Protein AF-A0A7X7X929-F1 (afdb_monomer)

Secondary structure (DSSP, 8-state):
---HHHHHHHHHHHHHHHHHHHHHHHHHHHHHHHHHHHHHHHHHHHHH--HHHHHHHHHHHHHHHHHHHHHHHHHHHHHHHTT-

Sequence (84 aa):
YVVLPQAVRVILPPIGNEFVALIKDSSLVSVLAVSDLTRRGREYMARTFLSFDTWIMVALCYLVLTLVSSRIVEFVEAKTRFER

Mean predicted aligned error: 9.11 Å

Structure (mmCIF, N/CA/C/O backbone):
data_AF-A0A7X7X929-F1
#
_entry.id   AF-A0A7X7X929-F1
#
loop_
_atom_site.group_PDB
_atom_site.id
_atom_site.type_symbol
_atom_site.label_atom_id
_atom_site.label_alt_id
_atom_site.label_comp_id
_atom_site.label_asym_id
_atom_site.label_entity_id
_atom_site.label_seq_id
_atom_site.pdbx_PDB_ins_code
_atom_site.Cartn_x
_atom_site.Cartn_y
_atom_site.Cartn_z
_atom_site.occupancy
_atom_site.B_iso_or_equiv
_atom_site.auth_seq_id
_atom_site.auth_comp_id
_atom_site.auth_asym_id
_atom_site.auth_atom_id
_atom_site.pdbx_PDB_model_num
ATOM 1 N N . TYR A 1 1 ? -35.865 -2.004 32.138 1.00 57.06 1 TYR A N 1
ATOM 2 C CA . TYR A 1 1 ? -35.187 -1.368 30.991 1.00 57.06 1 TYR A CA 1
ATOM 3 C C . TYR A 1 1 ? -33.718 -1.138 31.327 1.00 57.06 1 TYR A C 1
ATOM 5 O O . TYR A 1 1 ? -33.381 -0.080 31.827 1.00 57.06 1 TYR A O 1
ATOM 13 N N . VAL A 1 2 ? -32.846 -2.131 31.107 1.00 59.78 2 VAL A N 1
ATOM 14 C CA . VAL A 1 2 ? -31.377 -1.948 31.139 1.00 59.78 2 VAL A CA 1
ATOM 15 C C . VAL A 1 2 ? -30.746 -2.928 30.133 1.00 59.78 2 VAL A C 1
ATOM 17 O O . VAL A 1 2 ? -30.004 -3.833 30.490 1.00 59.78 2 VAL A O 1
ATOM 20 N N . VAL A 1 3 ? -31.126 -2.812 28.857 1.00 68.12 3 VAL A N 1
ATOM 21 C CA . VAL A 1 3 ? -30.647 -3.705 27.776 1.00 68.12 3 VAL A CA 1
ATOM 22 C C . VAL A 1 3 ? -29.325 -3.198 27.177 1.00 68.12 3 VAL A C 1
ATOM 24 O O . VAL A 1 3 ? -28.501 -3.981 26.719 1.00 68.12 3 VAL A O 1
ATOM 27 N N . LEU A 1 4 ? -29.074 -1.886 27.255 1.00 74.44 4 LEU A N 1
ATOM 28 C CA . LEU A 1 4 ? -27.894 -1.222 26.688 1.00 74.44 4 LEU A CA 1
ATOM 29 C C . LEU A 1 4 ? -26.537 -1.777 27.173 1.00 74.44 4 LEU A C 1
ATOM 31 O O . LEU A 1 4 ? -25.730 -2.156 26.326 1.00 74.44 4 LEU A O 1
ATOM 35 N N . PRO A 1 5 ? -26.250 -1.881 28.487 1.00 73.62 5 PRO A N 1
ATOM 36 C CA . PRO A 1 5 ? -24.934 -2.343 28.938 1.00 73.62 5 PRO A CA 1
ATOM 37 C C . PRO A 1 5 ? -24.711 -3.841 28.682 1.00 73.62 5 PRO A C 1
ATOM 39 O O . PRO A 1 5 ? -23.571 -4.288 28.585 1.00 73.62 5 PRO A O 1
ATOM 42 N N . GLN A 1 6 ? -25.790 -4.617 28.542 1.00 73.56 6 GLN A N 1
ATOM 43 C CA . GLN A 1 6 ? -25.724 -6.039 28.205 1.00 73.56 6 GLN A CA 1
ATOM 44 C C . GLN A 1 6 ? -25.434 -6.230 26.716 1.00 73.56 6 GLN A C 1
ATOM 46 O O . GLN A 1 6 ? -24.563 -7.020 26.364 1.00 73.56 6 GLN A O 1
ATOM 51 N N . ALA A 1 7 ? -26.101 -5.453 25.859 1.00 77.50 7 ALA A N 1
ATOM 52 C CA . ALA A 1 7 ? -25.878 -5.468 24.422 1.00 77.50 7 ALA A CA 1
ATOM 53 C C . ALA A 1 7 ? -24.413 -5.151 24.096 1.00 77.50 7 ALA A C 1
ATOM 55 O O . ALA A 1 7 ? -23.748 -5.981 23.490 1.00 77.50 7 ALA A O 1
ATOM 56 N N . VAL A 1 8 ? -23.868 -4.033 24.592 1.00 76.19 8 VAL A N 1
ATOM 57 C CA . VAL A 1 8 ? -22.481 -3.593 24.322 1.00 76.19 8 VAL A CA 1
ATOM 58 C C . VAL A 1 8 ? -21.443 -4.681 24.636 1.00 76.19 8 VAL A C 1
ATOM 60 O O . VAL A 1 8 ? -20.531 -4.909 23.844 1.00 76.19 8 VAL A O 1
ATOM 63 N N . ARG A 1 9 ? -21.606 -5.418 25.742 1.00 75.69 9 ARG A N 1
ATOM 64 C CA . ARG A 1 9 ? -20.688 -6.500 26.142 1.00 75.69 9 ARG A CA 1
ATOM 65 C C . ARG A 1 9 ? -20.708 -7.704 25.190 1.00 75.69 9 ARG A C 1
ATOM 67 O O . ARG A 1 9 ? -19.719 -8.426 25.122 1.00 75.69 9 ARG A O 1
ATOM 74 N N . VAL A 1 10 ? -21.811 -7.906 24.469 1.00 80.31 10 VAL A N 1
ATOM 75 C CA . VAL A 1 10 ? -21.993 -8.986 23.487 1.00 80.31 10 VAL A CA 1
ATOM 76 C C . VAL A 1 10 ? -21.495 -8.577 22.097 1.00 80.31 10 VAL A C 1
ATOM 78 O O . VAL A 1 10 ? -20.922 -9.412 21.404 1.00 80.31 10 VAL A O 1
ATOM 81 N N . ILE A 1 11 ? -21.663 -7.310 21.692 1.00 79.81 11 ILE A N 1
ATOM 82 C CA . ILE A 1 11 ? -21.290 -6.840 20.337 1.00 79.81 11 ILE A CA 1
ATOM 83 C C . ILE A 1 11 ? -19.817 -6.420 20.223 1.00 79.81 11 ILE A C 1
ATOM 85 O O . ILE A 1 11 ? -19.235 -6.543 19.148 1.00 79.81 11 ILE A O 1
ATOM 89 N N . LEU A 1 12 ? -19.191 -5.959 21.314 1.00 76.06 12 LEU A N 1
ATOM 90 C CA . LEU A 1 12 ? -17.777 -5.554 21.328 1.00 76.06 12 LEU A CA 1
ATOM 91 C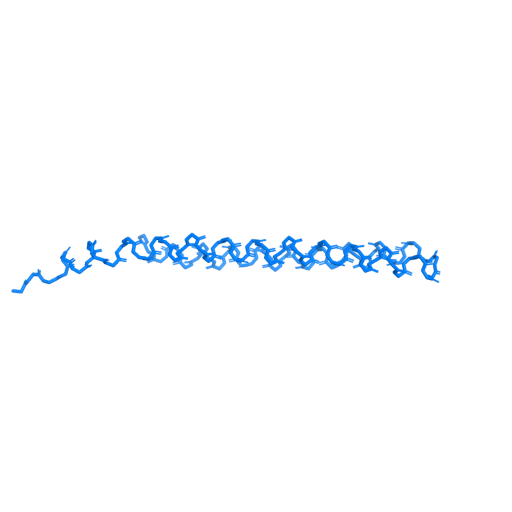 C . LEU A 1 12 ? -16.794 -6.655 20.869 1.00 76.06 12 LEU A C 1
ATOM 93 O O . LEU A 1 12 ? -15.946 -6.356 20.026 1.00 76.06 12 LEU A O 1
ATOM 97 N N . PRO A 1 13 ? -16.868 -7.908 21.366 1.00 76.62 13 PRO A N 1
ATOM 98 C CA . PRO A 1 13 ? -15.933 -8.950 20.938 1.00 76.62 13 PRO A CA 1
ATOM 99 C C . PRO A 1 13 ? -16.001 -9.280 19.427 1.00 76.62 13 PRO A C 1
ATOM 101 O O . PRO A 1 13 ? -14.944 -9.312 18.794 1.00 76.62 13 PRO A O 1
ATOM 104 N N . PRO A 1 14 ? -17.187 -9.470 18.808 1.00 82.12 14 PRO A N 1
ATOM 105 C CA . PRO A 1 14 ? -17.314 -9.671 17.360 1.00 82.12 14 PRO A CA 1
ATOM 106 C C . PRO A 1 14 ? -16.795 -8.502 16.518 1.00 82.12 14 PRO A C 1
ATOM 108 O O . PRO A 1 14 ? -16.106 -8.727 15.526 1.00 82.12 14 PRO A O 1
ATOM 111 N N . ILE A 1 15 ? -17.088 -7.260 16.922 1.00 80.75 15 ILE A N 1
ATOM 112 C CA . ILE A 1 15 ? -16.657 -6.057 16.193 1.00 80.75 15 ILE A CA 1
ATOM 113 C C . ILE A 1 15 ? -15.133 -5.929 16.203 1.00 80.75 15 ILE A C 1
ATOM 115 O O . ILE A 1 15 ? -14.539 -5.624 15.172 1.00 80.75 15 ILE A O 1
ATOM 119 N N . GLY A 1 16 ? -14.485 -6.208 17.338 1.00 77.00 16 GLY A N 1
ATOM 120 C CA . GLY A 1 16 ? -13.024 -6.198 17.421 1.00 77.00 16 GLY A CA 1
ATOM 121 C C . GLY A 1 16 ? -12.375 -7.231 16.496 1.00 77.00 16 GLY A C 1
ATOM 122 O O . GLY A 1 16 ? -11.367 -6.937 15.855 1.00 77.00 16 GLY A O 1
ATOM 123 N N . ASN A 1 17 ? -12.970 -8.420 16.377 1.00 82.38 17 ASN A N 1
ATOM 124 C CA . ASN A 1 17 ? -12.475 -9.455 15.471 1.00 82.38 17 ASN A CA 1
ATOM 125 C C . ASN A 1 17 ? -12.624 -9.055 13.991 1.00 82.38 17 ASN A C 1
ATOM 127 O O . ASN A 1 17 ? -11.681 -9.211 13.218 1.00 82.38 17 ASN A O 1
ATOM 131 N N . GLU A 1 18 ? -13.771 -8.486 13.614 1.00 82.31 18 GLU A N 1
ATOM 132 C CA . GLU A 1 18 ? -13.997 -7.949 12.264 1.00 82.31 18 GLU A CA 1
ATOM 133 C C . GLU A 1 18 ? -13.053 -6.788 11.930 1.00 82.31 18 GLU A C 1
ATOM 135 O O . GLU A 1 18 ? -12.457 -6.740 10.858 1.00 82.31 18 GLU A O 1
ATOM 140 N N . PHE A 1 19 ? -12.811 -5.883 12.878 1.00 78.19 19 PHE A N 1
ATOM 141 C CA . PHE A 1 19 ? -11.882 -4.773 12.679 1.00 78.19 19 PHE A CA 1
ATOM 142 C C . PHE A 1 19 ? -10.457 -5.251 12.348 1.00 78.19 19 PHE A C 1
ATOM 144 O O . PH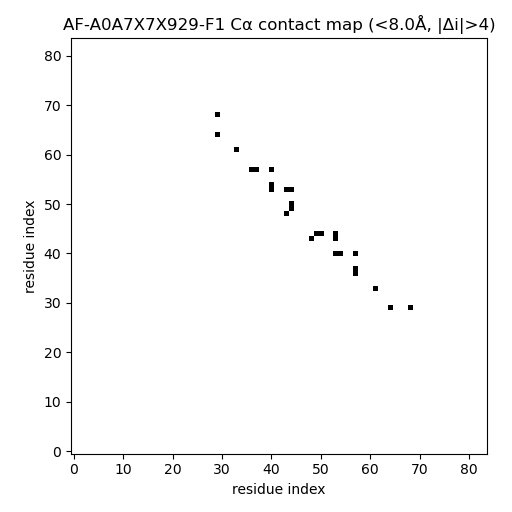E A 1 19 ? -9.802 -4.719 11.449 1.00 78.19 19 PHE A O 1
ATOM 151 N N . VAL A 1 20 ? -9.981 -6.297 13.030 1.00 78.06 20 VAL A N 1
ATOM 152 C CA . VAL A 1 20 ? -8.670 -6.905 12.753 1.00 78.06 20 VAL A CA 1
ATOM 153 C C . VAL A 1 20 ? -8.644 -7.603 11.388 1.00 78.06 20 VAL A C 1
ATOM 155 O O . VAL A 1 20 ? -7.622 -7.542 10.698 1.00 78.06 20 VAL A O 1
ATOM 158 N N . ALA A 1 21 ? -9.742 -8.244 10.979 1.00 82.75 21 ALA A N 1
ATOM 159 C CA . ALA A 1 21 ? -9.862 -8.874 9.665 1.00 82.75 21 ALA A CA 1
ATOM 160 C C . ALA A 1 21 ? -9.807 -7.833 8.536 1.00 82.75 21 ALA A C 1
ATOM 162 O O . ALA A 1 21 ? -8.988 -7.958 7.627 1.00 82.75 21 ALA A O 1
ATOM 163 N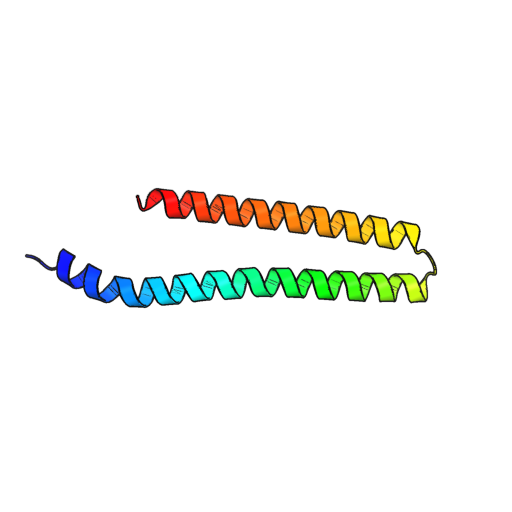 N . LEU A 1 22 ? -10.562 -6.739 8.662 1.00 80.12 22 LEU A N 1
ATOM 164 C CA . LEU A 1 22 ? -10.577 -5.645 7.687 1.00 80.12 22 LEU A CA 1
ATOM 165 C C . LEU A 1 22 ? -9.193 -5.008 7.486 1.00 80.12 22 LEU A C 1
ATOM 167 O O . LEU A 1 22 ? -8.803 -4.714 6.354 1.00 80.12 22 LEU A O 1
ATOM 171 N N . ILE A 1 23 ? -8.414 -4.832 8.559 1.00 77.88 23 ILE A N 1
ATOM 172 C CA . ILE A 1 23 ? -7.034 -4.326 8.459 1.00 77.88 23 ILE A CA 1
ATOM 173 C C . ILE A 1 23 ? -6.133 -5.315 7.707 1.00 77.88 23 ILE A C 1
ATOM 175 O O . ILE A 1 23 ? -5.319 -4.906 6.870 1.00 77.88 23 ILE A O 1
ATOM 179 N N . LYS A 1 24 ? -6.259 -6.617 7.985 1.00 76.38 24 LYS A N 1
ATOM 180 C CA . LYS A 1 24 ? -5.477 -7.651 7.292 1.00 76.38 24 LYS A CA 1
ATOM 181 C C . LYS A 1 24 ? -5.814 -7.717 5.810 1.00 76.38 24 LYS A C 1
ATOM 183 O O . LYS A 1 24 ? -4.899 -7.689 4.994 1.00 76.38 24 LYS A O 1
ATOM 188 N N . ASP A 1 25 ? -7.093 -7.734 5.462 1.00 80.75 25 ASP A N 1
ATOM 189 C CA . ASP A 1 25 ? -7.523 -7.848 4.069 1.00 80.75 25 ASP A CA 1
ATOM 190 C C . ASP A 1 25 ? -7.130 -6.601 3.265 1.00 80.75 25 ASP A C 1
ATOM 192 O O . ASP A 1 25 ? -6.599 -6.708 2.157 1.00 80.75 25 ASP A O 1
ATOM 196 N N . SER A 1 26 ? -7.277 -5.409 3.856 1.00 81.12 26 SER A N 1
ATOM 197 C CA . SER A 1 26 ? -6.871 -4.156 3.212 1.00 81.12 26 SER A CA 1
ATOM 198 C C . SER A 1 26 ? -5.357 -4.056 2.996 1.00 81.12 26 SER A C 1
ATOM 200 O O . SER A 1 26 ? -4.919 -3.559 1.955 1.00 81.12 26 SER A O 1
ATOM 202 N N . SER A 1 27 ? -4.542 -4.490 3.962 1.00 81.62 27 SER A N 1
ATOM 203 C CA . SER A 1 27 ? -3.077 -4.430 3.841 1.00 81.62 27 SER A CA 1
ATOM 204 C C . SER A 1 27 ? -2.523 -5.508 2.903 1.00 81.62 27 SER A C 1
ATOM 206 O O . SER A 1 27 ? -1.606 -5.229 2.127 1.00 81.62 27 SER A O 1
ATOM 208 N N . LEU A 1 28 ? -3.115 -6.707 2.898 1.00 80.56 28 LEU A N 1
ATOM 209 C CA . LEU A 1 28 ? -2.721 -7.813 2.023 1.00 80.56 28 LEU A CA 1
ATOM 210 C C . LEU A 1 28 ? -2.899 -7.466 0.537 1.00 80.56 28 LEU A C 1
ATOM 212 O O . LEU A 1 28 ? -1.989 -7.698 -0.261 1.00 80.56 28 LEU A O 1
ATOM 216 N N . VAL A 1 29 ? -4.038 -6.870 0.166 1.00 82.62 29 VAL A N 1
ATOM 217 C CA . VAL A 1 29 ? -4.316 -6.477 -1.227 1.00 82.62 29 VAL A CA 1
ATOM 218 C C . VAL A 1 29 ? -3.307 -5.442 -1.736 1.00 82.62 29 VAL A C 1
ATOM 220 O O . VAL A 1 29 ? -2.838 -5.557 -2.868 1.00 82.62 29 VAL A O 1
ATOM 223 N N . SER A 1 30 ? -2.916 -4.471 -0.903 1.00 81.62 30 SER A N 1
ATOM 224 C CA . SER A 1 30 ? -1.921 -3.451 -1.272 1.00 81.62 30 SER A CA 1
ATOM 225 C C . SER A 1 30 ? -0.544 -4.067 -1.567 1.00 81.62 30 SER A C 1
ATOM 227 O O . SER A 1 30 ? 0.056 -3.799 -2.611 1.00 81.62 30 SER A O 1
ATOM 229 N N . VAL A 1 31 ? -0.071 -4.976 -0.708 1.00 81.44 31 VAL A N 1
ATOM 230 C CA . VAL A 1 31 ? 1.222 -5.662 -0.891 1.00 81.44 31 VAL A CA 1
ATOM 231 C C . VAL A 1 31 ? 1.218 -6.567 -2.129 1.00 81.44 31 VAL A C 1
ATOM 233 O O . VAL A 1 31 ? 2.193 -6.587 -2.890 1.00 81.44 31 VAL A O 1
ATOM 236 N N . LEU A 1 32 ? 0.127 -7.296 -2.378 1.00 85.50 32 LEU A N 1
ATOM 237 C CA . LEU A 1 32 ? -0.007 -8.134 -3.574 1.00 85.50 32 LEU A CA 1
ATOM 238 C C . LEU A 1 32 ? 0.006 -7.296 -4.859 1.00 85.50 32 LEU A C 1
ATOM 240 O O . LEU A 1 32 ? 0.745 -7.621 -5.789 1.00 85.50 32 LEU A O 1
ATOM 244 N N . ALA A 1 33 ? -0.728 -6.180 -4.889 1.00 82.19 33 ALA A N 1
ATOM 245 C CA . ALA A 1 33 ? -0.783 -5.287 -6.046 1.00 82.19 33 ALA A CA 1
ATOM 246 C C . ALA A 1 33 ? 0.598 -4.719 -6.420 1.00 82.19 33 ALA A C 1
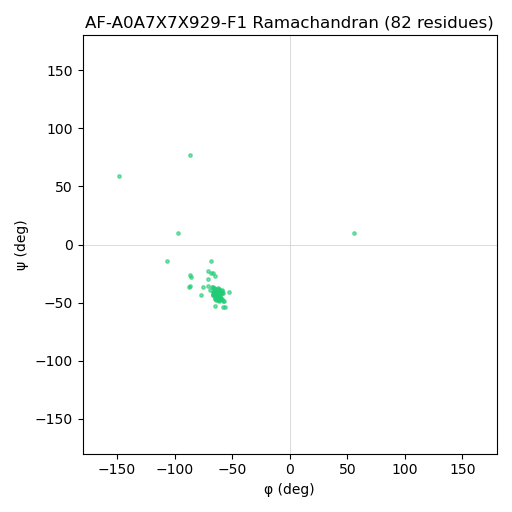ATOM 248 O O . ALA A 1 33 ? 0.969 -4.687 -7.594 1.00 82.19 33 ALA A O 1
ATOM 249 N N . VAL A 1 34 ? 1.391 -4.328 -5.419 1.00 83.38 34 VAL A N 1
ATOM 250 C CA . VAL A 1 34 ? 2.772 -3.850 -5.591 1.00 83.38 34 VAL A CA 1
ATOM 251 C C . VAL A 1 34 ? 3.677 -4.918 -6.217 1.00 83.38 34 VAL A C 1
ATOM 253 O O . VAL A 1 34 ? 4.459 -4.650 -7.140 1.00 83.38 34 VAL A O 1
ATOM 256 N N . SER A 1 35 ? 3.555 -6.144 -5.713 1.00 84.00 35 SER A N 1
ATOM 257 C CA . SER A 1 35 ? 4.332 -7.302 -6.158 1.00 84.00 35 SER A CA 1
ATOM 258 C C . SER A 1 35 ? 4.039 -7.634 -7.623 1.00 84.00 35 SER A C 1
ATOM 260 O O . SER A 1 35 ? 4.960 -7.811 -8.428 1.00 84.00 35 SER A O 1
ATOM 262 N N . ASP A 1 36 ? 2.754 -7.657 -7.981 1.00 86.50 36 ASP A N 1
ATOM 263 C CA . ASP A 1 36 ? 2.287 -7.937 -9.337 1.00 86.50 36 ASP A CA 1
ATOM 264 C C . ASP A 1 36 ? 2.682 -6.841 -10.326 1.00 86.50 36 ASP A C 1
ATOM 266 O O . ASP A 1 36 ? 3.151 -7.143 -11.427 1.00 86.50 36 ASP A O 1
ATOM 270 N N . LEU A 1 37 ? 2.562 -5.572 -9.933 1.00 86.69 37 LEU A N 1
ATOM 271 C CA . LEU A 1 37 ? 2.953 -4.438 -10.766 1.00 86.69 37 LEU A CA 1
ATOM 272 C C . LEU A 1 37 ? 4.441 -4.497 -11.123 1.00 86.69 37 LEU A C 1
ATOM 274 O O . LEU A 1 37 ? 4.811 -4.376 -12.291 1.00 86.69 37 LEU A O 1
ATOM 278 N N . THR A 1 38 ? 5.298 -4.744 -10.133 1.00 86.31 38 THR A N 1
ATOM 279 C CA . THR A 1 38 ? 6.746 -4.842 -10.356 1.00 86.31 38 THR A CA 1
ATOM 280 C C . THR A 1 38 ? 7.089 -6.045 -11.231 1.00 86.31 38 THR A C 1
ATOM 282 O O . THR A 1 38 ? 7.965 -5.963 -12.095 1.00 86.31 38 THR A O 1
ATOM 285 N N . ARG A 1 39 ? 6.384 -7.169 -11.053 1.00 87.75 39 ARG A N 1
ATOM 286 C CA . ARG A 1 39 ? 6.561 -8.359 -11.892 1.00 87.75 39 ARG A CA 1
ATOM 287 C C . ARG A 1 39 ? 6.208 -8.068 -13.350 1.00 87.75 39 ARG A C 1
ATOM 289 O O . ARG A 1 39 ? 7.014 -8.370 -14.228 1.00 87.75 39 ARG A O 1
ATOM 296 N N . ARG A 1 40 ? 5.060 -7.428 -13.598 1.00 86.75 40 ARG A N 1
ATOM 297 C CA . ARG A 1 40 ? 4.633 -7.020 -14.945 1.00 86.75 40 ARG A CA 1
ATOM 298 C C . ARG A 1 40 ? 5.565 -5.981 -15.562 1.00 86.75 40 ARG A C 1
ATOM 300 O O . ARG A 1 40 ? 5.874 -6.087 -16.742 1.00 86.75 40 ARG A O 1
ATOM 307 N N . GLY A 1 41 ? 6.067 -5.034 -14.769 1.00 85.25 41 GLY A N 1
ATOM 308 C CA . GLY A 1 41 ? 7.078 -4.073 -15.210 1.00 85.25 41 GLY A CA 1
ATOM 309 C C . GLY A 1 41 ? 8.344 -4.773 -15.707 1.00 85.25 41 GLY A C 1
ATOM 310 O O . GLY A 1 41 ? 8.788 -4.534 -16.826 1.00 85.25 41 GLY A O 1
ATOM 311 N N . ARG A 1 42 ? 8.885 -5.728 -14.939 1.00 85.00 42 ARG A N 1
ATOM 312 C CA . ARG A 1 42 ? 10.053 -6.511 -15.381 1.00 85.00 42 ARG A CA 1
ATOM 313 C C . ARG A 1 42 ? 9.783 -7.316 -16.652 1.00 85.00 42 ARG A C 1
ATOM 315 O O . ARG A 1 42 ? 10.658 -7.397 -17.507 1.00 85.00 42 ARG A O 1
ATOM 322 N N . GLU A 1 43 ? 8.592 -7.892 -16.790 1.00 87.88 43 GLU A N 1
ATOM 323 C CA . GLU A 1 43 ? 8.210 -8.639 -17.992 1.00 87.88 43 GLU A CA 1
ATOM 324 C C . GLU A 1 43 ? 8.110 -7.732 -19.228 1.00 87.88 43 GLU A C 1
ATOM 326 O O . GLU A 1 43 ? 8.594 -8.088 -20.301 1.00 87.88 43 GLU A O 1
ATOM 331 N N . TYR A 1 44 ? 7.553 -6.530 -19.071 1.00 86.00 44 TYR A N 1
ATOM 332 C CA . TYR A 1 44 ? 7.497 -5.526 -20.132 1.00 86.00 44 TYR A CA 1
ATOM 333 C C . TYR A 1 44 ? 8.898 -5.042 -20.537 1.00 86.00 44 TYR A C 1
ATOM 335 O O . TYR A 1 44 ? 9.214 -4.966 -21.727 1.00 86.00 44 TYR A O 1
ATOM 343 N N . MET A 1 45 ? 9.777 -4.806 -19.560 1.00 85.75 45 MET A N 1
ATOM 344 C CA . MET A 1 45 ? 11.179 -4.459 -19.805 1.00 85.75 45 MET A CA 1
ATOM 345 C C . MET A 1 45 ? 11.917 -5.573 -20.560 1.00 85.75 45 MET A C 1
ATOM 347 O O . MET A 1 45 ? 12.653 -5.281 -21.497 1.00 85.75 45 MET A O 1
ATOM 351 N N . ALA A 1 46 ? 11.686 -6.843 -20.210 1.00 83.19 46 ALA A N 1
ATOM 352 C CA . ALA A 1 46 ? 12.315 -7.986 -20.875 1.00 83.19 46 ALA A CA 1
ATOM 353 C C . ALA A 1 46 ? 11.893 -8.144 -22.348 1.00 83.19 46 ALA A C 1
ATOM 355 O O . ALA A 1 46 ? 12.654 -8.683 -23.145 1.00 83.19 46 ALA A O 1
ATOM 356 N N . ARG A 1 47 ? 10.693 -7.678 -22.715 1.00 84.06 47 ARG A N 1
ATOM 357 C CA . ARG A 1 47 ? 10.182 -7.738 -24.096 1.00 84.06 47 ARG A CA 1
ATOM 358 C C . ARG A 1 47 ? 10.607 -6.542 -24.942 1.00 84.06 47 ARG A C 1
ATOM 360 O O . ARG A 1 47 ? 10.837 -6.694 -26.136 1.00 84.06 47 ARG A O 1
ATOM 367 N N . THR A 1 48 ? 10.677 -5.362 -24.332 1.00 80.88 48 THR A N 1
ATOM 368 C CA . THR A 1 48 ? 10.815 -4.092 -25.063 1.00 80.88 48 THR A CA 1
ATOM 369 C C . THR A 1 48 ? 12.220 -3.496 -24.950 1.00 80.88 48 THR A C 1
ATOM 371 O O . THR A 1 48 ? 12.547 -2.577 -25.688 1.00 80.88 48 THR A O 1
ATOM 374 N N . PHE A 1 49 ? 13.046 -3.982 -24.013 1.00 78.56 49 PHE A N 1
ATOM 375 C CA . PHE A 1 49 ? 14.362 -3.432 -23.642 1.00 78.56 49 PHE A CA 1
ATOM 376 C C . PHE A 1 49 ? 14.349 -1.942 -23.228 1.00 78.56 49 PHE A C 1
ATOM 378 O O . PHE A 1 49 ? 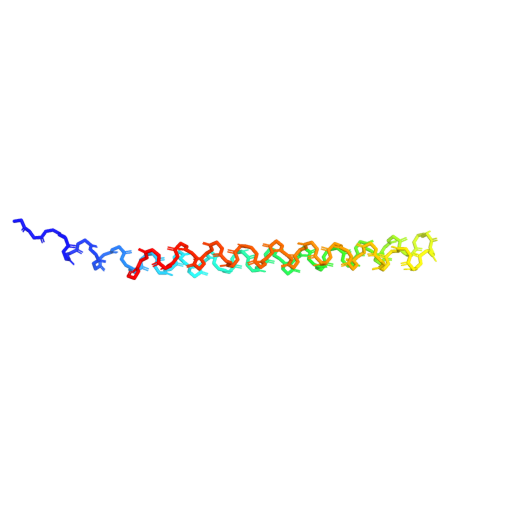15.397 -1.338 -23.008 1.00 78.56 49 PHE A O 1
ATOM 385 N N . LEU A 1 50 ? 13.161 -1.353 -23.051 1.00 81.00 50 LEU A N 1
ATOM 386 C CA . LEU A 1 50 ? 12.946 0.024 -22.605 1.00 81.00 50 LEU A CA 1
ATOM 387 C C . LEU A 1 50 ? 12.925 0.095 -21.075 1.00 81.00 50 LEU A C 1
ATOM 389 O O . LEU A 1 50 ? 11.870 0.189 -20.446 1.00 81.00 50 LEU A O 1
ATOM 393 N N . SER A 1 51 ? 14.101 0.029 -20.454 1.00 79.88 51 SER A N 1
ATOM 394 C CA . SER A 1 51 ? 14.223 0.042 -18.991 1.00 79.88 51 SER A CA 1
ATOM 395 C C . SER A 1 51 ? 13.764 1.367 -18.376 1.00 79.88 51 SER A C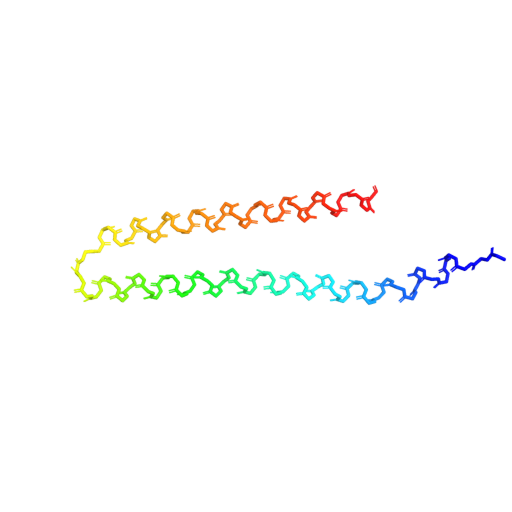 1
ATOM 397 O O . SER A 1 51 ? 13.042 1.362 -17.383 1.00 79.88 51 SER A O 1
ATOM 399 N N . PHE A 1 52 ? 14.146 2.500 -18.969 1.00 82.94 52 PHE A N 1
ATOM 400 C CA . PHE A 1 52 ? 13.899 3.825 -18.392 1.00 82.94 52 PHE A CA 1
ATOM 401 C C . PHE A 1 52 ? 12.401 4.160 -18.292 1.00 82.94 52 PHE A C 1
ATOM 403 O O . PHE A 1 52 ? 11.904 4.425 -17.197 1.00 82.94 52 PHE A O 1
ATOM 410 N N . ASP A 1 53 ? 11.665 4.041 -19.400 1.00 82.44 53 ASP A N 1
ATOM 411 C CA . ASP A 1 53 ? 10.223 4.327 -19.450 1.00 82.44 53 ASP A CA 1
ATOM 412 C C . ASP A 1 53 ? 9.423 3.397 -18.531 1.00 82.44 53 ASP A C 1
ATOM 414 O O . ASP A 1 53 ? 8.484 3.818 -17.851 1.00 82.44 53 ASP A O 1
ATOM 418 N N . THR A 1 54 ? 9.837 2.129 -18.448 1.00 86.25 54 THR A N 1
ATOM 419 C CA . THR A 1 54 ? 9.198 1.139 -17.575 1.00 86.25 54 THR A CA 1
ATOM 420 C C . THR A 1 54 ? 9.355 1.505 -16.103 1.00 86.25 54 THR A C 1
ATOM 422 O O . THR A 1 54 ? 8.380 1.460 -15.354 1.00 86.25 54 THR A O 1
ATOM 425 N N . TRP A 1 55 ? 10.558 1.893 -15.669 1.00 85.44 55 TRP A N 1
ATOM 426 C CA . TRP A 1 55 ? 10.798 2.281 -14.279 1.00 85.44 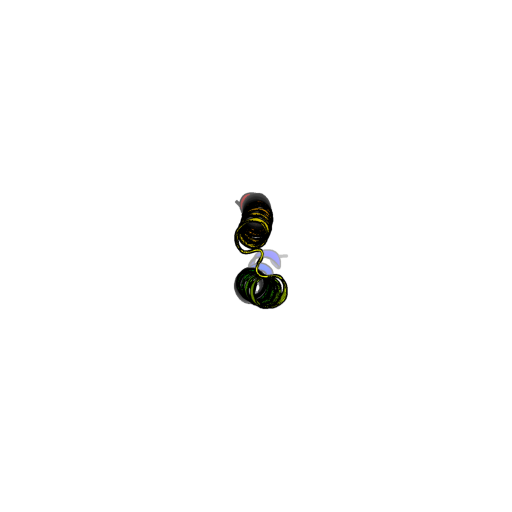55 TRP A CA 1
ATOM 427 C C . TRP A 1 55 ? 10.073 3.572 -13.900 1.00 85.44 55 TRP A C 1
ATOM 429 O O . TRP A 1 55 ? 9.541 3.646 -12.794 1.00 85.44 55 TRP A O 1
ATOM 439 N N . ILE A 1 56 ? 9.971 4.545 -14.814 1.00 89.81 56 ILE A N 1
ATOM 440 C CA . ILE A 1 56 ? 9.153 5.749 -14.601 1.00 89.81 56 ILE A CA 1
ATOM 441 C C . ILE A 1 56 ? 7.677 5.380 -14.428 1.00 89.81 56 ILE A C 1
ATOM 443 O O . ILE A 1 56 ? 7.036 5.841 -13.483 1.00 89.81 56 ILE A O 1
ATOM 447 N N . MET A 1 57 ? 7.134 4.520 -15.294 1.00 88.19 57 MET A N 1
ATOM 448 C CA . MET A 1 57 ? 5.735 4.095 -15.210 1.00 88.19 57 MET A CA 1
ATOM 449 C C . MET A 1 57 ? 5.445 3.329 -13.913 1.00 88.19 57 MET A C 1
ATOM 451 O O . MET A 1 57 ? 4.433 3.580 -13.253 1.00 88.19 57 MET A O 1
ATOM 455 N N . VAL A 1 58 ? 6.352 2.432 -13.514 1.00 88.56 58 VAL A N 1
ATOM 456 C CA . VAL A 1 58 ? 6.268 1.711 -12.239 1.00 88.56 58 VAL A CA 1
ATOM 457 C C . VAL A 1 58 ? 6.319 2.700 -11.072 1.00 88.56 58 VAL A C 1
ATOM 459 O O . VAL A 1 58 ? 5.431 2.658 -10.225 1.00 88.56 58 VAL A O 1
ATOM 462 N N . ALA A 1 59 ? 7.272 3.636 -11.050 1.00 88.31 59 ALA A N 1
ATOM 463 C CA . ALA A 1 59 ? 7.386 4.648 -9.997 1.00 88.31 59 ALA A CA 1
ATOM 464 C C . ALA A 1 59 ? 6.118 5.51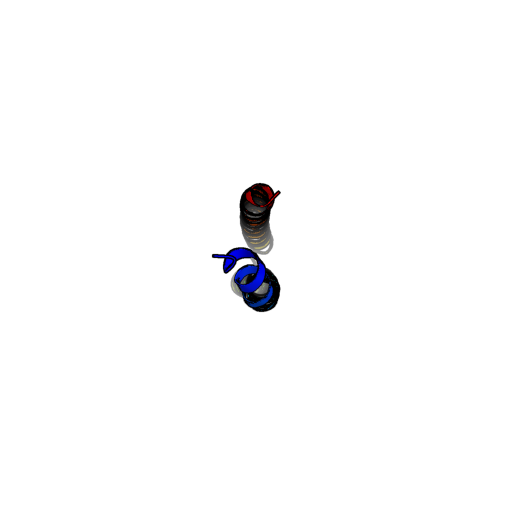2 -9.867 1.00 88.31 59 ALA A C 1
ATOM 466 O O . ALA A 1 59 ? 5.649 5.758 -8.756 1.00 88.31 59 ALA A O 1
ATOM 467 N N . LEU A 1 60 ? 5.516 5.917 -10.989 1.00 90.75 60 LEU A N 1
ATOM 468 C CA . LEU A 1 60 ? 4.275 6.694 -10.995 1.00 90.75 60 LEU A CA 1
ATOM 469 C C . LEU A 1 60 ? 3.095 5.879 -10.447 1.00 90.75 60 LEU A C 1
ATOM 471 O O . LEU A 1 60 ? 2.313 6.381 -9.642 1.00 90.75 60 LEU A O 1
ATOM 475 N N . CYS A 1 61 ? 2.998 4.598 -10.802 1.00 88.50 61 CYS A N 1
ATOM 476 C CA . CYS A 1 61 ? 1.986 3.703 -10.239 1.00 88.50 61 CYS A CA 1
ATOM 477 C C . CYS A 1 61 ? 2.181 3.481 -8.729 1.00 88.50 61 CYS A C 1
ATOM 479 O O . CYS A 1 61 ? 1.206 3.508 -7.978 1.00 88.50 61 CYS A O 1
ATOM 481 N N . TYR A 1 62 ? 3.425 3.323 -8.265 1.00 88.50 62 TYR A N 1
ATOM 482 C CA . TYR A 1 62 ? 3.749 3.266 -6.836 1.00 88.50 62 TYR A CA 1
ATOM 483 C C . TYR A 1 62 ? 3.328 4.543 -6.103 1.00 88.50 62 TYR A C 1
ATOM 485 O O . TYR A 1 62 ? 2.778 4.462 -5.003 1.00 88.50 62 TYR A O 1
ATOM 493 N N . LEU A 1 63 ? 3.541 5.714 -6.709 1.00 89.12 63 LEU A N 1
ATOM 494 C CA . LEU A 1 63 ? 3.108 6.992 -6.148 1.00 89.12 63 LEU A CA 1
ATOM 495 C C . LEU A 1 63 ? 1.583 7.042 -6.003 1.00 89.12 63 LEU A C 1
ATOM 497 O O . LEU A 1 63 ? 1.085 7.375 -4.931 1.00 89.12 63 LEU A O 1
ATOM 501 N N . VAL A 1 64 ? 0.839 6.653 -7.043 1.00 89.06 64 VAL A N 1
ATOM 502 C CA . VAL A 1 64 ? -0.631 6.583 -6.995 1.00 89.06 64 VAL A CA 1
ATOM 503 C C . VAL A 1 64 ? -1.091 5.636 -5.889 1.00 89.06 64 VAL A C 1
ATOM 505 O O . VAL A 1 64 ? -1.943 6.001 -5.083 1.00 89.06 64 VAL A O 1
ATOM 508 N N . LEU A 1 65 ? -0.499 4.446 -5.799 1.00 85.25 65 LEU A N 1
ATOM 509 C CA . LEU A 1 65 ? -0.864 3.452 -4.793 1.00 85.25 65 LEU A CA 1
ATOM 510 C C . LEU A 1 65 ? -0.557 3.929 -3.366 1.00 85.25 65 LEU A C 1
ATOM 512 O O . LEU A 1 65 ? -1.359 3.719 -2.454 1.00 85.25 65 LEU A O 1
ATOM 516 N N . THR A 1 66 ? 0.564 4.629 -3.183 1.00 86.88 66 THR A N 1
ATOM 517 C CA . THR A 1 66 ? 0.941 5.256 -1.909 1.00 86.88 66 THR A CA 1
ATOM 518 C C . THR A 1 66 ? -0.051 6.354 -1.525 1.00 86.88 66 THR A C 1
ATOM 520 O O . THR A 1 66 ? -0.524 6.381 -0.391 1.00 86.88 66 THR A O 1
ATOM 523 N N . LEU A 1 67 ? -0.435 7.220 -2.469 1.00 88.56 67 LEU A N 1
ATOM 524 C CA . LEU A 1 67 ? -1.424 8.275 -2.234 1.00 88.56 67 LEU A CA 1
ATOM 525 C C . LEU A 1 67 ? -2.801 7.700 -1.886 1.00 88.56 67 LEU A C 1
ATOM 527 O O . LEU A 1 67 ? -3.429 8.157 -0.934 1.00 88.56 67 LEU A O 1
ATOM 531 N N . VAL A 1 68 ? -3.262 6.679 -2.614 1.00 85.38 68 VAL A N 1
ATOM 532 C CA . VAL A 1 68 ? -4.536 5.998 -2.333 1.00 85.38 68 VAL A CA 1
ATOM 533 C C . VAL A 1 68 ? -4.503 5.349 -0.952 1.00 85.38 68 VAL A C 1
ATOM 535 O O . VAL A 1 68 ? -5.426 5.545 -0.166 1.00 85.38 68 VAL A O 1
ATOM 538 N N . SER A 1 69 ? -3.419 4.647 -0.619 1.00 83.81 69 SER A N 1
ATOM 539 C CA . SER A 1 69 ? -3.251 4.023 0.699 1.00 83.81 69 SER A CA 1
ATOM 540 C C . SER A 1 69 ? -3.269 5.067 1.818 1.00 83.81 69 SER A C 1
ATOM 542 O O . SER A 1 69 ? -3.981 4.893 2.803 1.00 83.81 69 SER A O 1
ATOM 544 N N . SER A 1 70 ? -2.569 6.193 1.640 1.00 84.69 70 SER A N 1
ATOM 545 C CA . SER A 1 70 ? -2.581 7.304 2.598 1.00 84.69 70 SER A CA 1
ATOM 546 C C . SER A 1 70 ? -3.991 7.865 2.810 1.00 84.69 70 SER A C 1
ATOM 548 O O . SER A 1 70 ? -4.359 8.160 3.942 1.00 84.69 70 SER A O 1
ATOM 550 N N . ARG A 1 71 ? -4.804 7.972 1.751 1.00 84.06 71 ARG A N 1
ATOM 551 C CA . ARG A 1 71 ? -6.197 8.447 1.842 1.00 84.06 71 ARG A CA 1
ATOM 552 C C . ARG A 1 71 ? -7.121 7.446 2.521 1.00 84.06 71 ARG A C 1
ATOM 554 O O . ARG A 1 71 ? -8.018 7.854 3.248 1.00 84.06 71 ARG A O 1
ATOM 561 N N . ILE A 1 72 ? -6.906 6.149 2.304 1.00 81.88 72 ILE A N 1
ATOM 562 C CA . ILE A 1 72 ? -7.652 5.094 3.002 1.00 81.88 72 ILE A CA 1
ATOM 563 C C . ILE A 1 72 ? -7.362 5.161 4.501 1.00 81.88 72 ILE A C 1
ATOM 565 O O . ILE A 1 72 ? -8.296 5.124 5.295 1.00 81.88 72 ILE A O 1
ATOM 569 N N . VAL A 1 73 ? -6.093 5.313 4.890 1.00 80.31 73 VAL A N 1
ATOM 570 C CA . VAL A 1 73 ? -5.710 5.473 6.301 1.00 80.31 73 VAL A CA 1
ATOM 571 C C . VAL A 1 73 ? -6.372 6.712 6.903 1.00 80.31 73 VAL A C 1
ATOM 573 O O . VAL A 1 73 ? -7.002 6.608 7.949 1.00 80.31 73 VAL A O 1
ATOM 576 N N . GLU A 1 74 ? -6.327 7.849 6.210 1.00 82.94 74 GLU A N 1
ATOM 577 C CA . GLU A 1 74 ? -6.959 9.099 6.653 1.00 82.94 74 GLU A CA 1
ATOM 578 C C . GLU A 1 74 ? -8.489 8.958 6.801 1.00 82.94 74 GLU A C 1
ATOM 580 O O . GLU A 1 74 ? -9.079 9.435 7.770 1.00 82.94 74 GLU A O 1
ATOM 585 N N . PHE A 1 75 ? -9.141 8.224 5.892 1.00 78.38 75 PHE A N 1
ATOM 586 C CA . PHE A 1 75 ? -10.569 7.908 5.972 1.00 78.38 75 PHE A CA 1
ATOM 587 C C . PHE A 1 75 ? -10.903 6.993 7.160 1.00 78.38 75 PHE A C 1
ATOM 589 O O . PHE A 1 75 ? -11.877 7.229 7.881 1.00 78.38 75 PHE A O 1
ATOM 596 N N . VAL A 1 76 ? -10.094 5.956 7.387 1.00 77.81 76 VAL A N 1
ATOM 597 C CA . VAL A 1 76 ? -10.252 5.038 8.524 1.00 77.81 76 VAL A CA 1
ATOM 598 C C . VAL A 1 76 ? -10.032 5.777 9.844 1.00 77.81 76 VAL A C 1
ATOM 600 O O . VAL A 1 76 ? -10.833 5.624 10.766 1.00 77.81 76 VAL A O 1
ATOM 603 N N . GLU A 1 77 ? -9.012 6.628 9.938 1.00 75.75 77 GLU A N 1
ATOM 604 C CA . GLU A 1 77 ? -8.762 7.467 11.113 1.00 75.75 77 GLU A CA 1
ATOM 605 C C . GLU A 1 77 ? -9.905 8.455 11.367 1.00 75.75 77 GLU A C 1
ATOM 607 O O . GLU A 1 77 ? -10.346 8.596 12.510 1.00 75.75 77 GLU A O 1
ATOM 612 N N . ALA A 1 78 ? -10.438 9.098 10.323 1.00 75.25 78 ALA A N 1
ATOM 613 C CA . ALA A 1 78 ? -11.582 10.000 10.443 1.00 75.25 78 ALA A CA 1
ATOM 614 C C . ALA A 1 78 ? -12.827 9.278 10.979 1.00 75.25 78 ALA A C 1
ATOM 616 O O . ALA A 1 78 ? -13.517 9.803 11.854 1.00 75.25 78 ALA A O 1
ATOM 617 N N . LYS A 1 79 ? -13.087 8.051 10.510 1.00 65.12 79 LYS A N 1
ATOM 618 C CA . LYS A 1 79 ? -14.201 7.224 10.991 1.00 65.12 79 LYS A CA 1
ATOM 619 C C . LYS A 1 79 ? -13.990 6.747 12.432 1.00 65.12 79 LYS A C 1
ATOM 621 O O . LYS A 1 79 ? -14.929 6.766 13.217 1.00 65.12 79 LYS A O 1
ATOM 626 N N . THR A 1 80 ? -12.762 6.385 12.797 1.00 63.53 80 THR A N 1
ATOM 627 C CA . THR A 1 80 ? -12.419 5.920 14.154 1.00 63.53 80 THR A CA 1
ATOM 628 C C . THR A 1 80 ? -12.457 7.071 15.172 1.00 63.53 80 THR A C 1
ATOM 630 O O . THR A 1 80 ? -12.785 6.871 16.338 1.00 63.53 80 THR A O 1
ATOM 633 N N . ARG A 1 81 ? -12.174 8.312 14.746 1.00 51.03 81 ARG A N 1
ATOM 634 C CA . ARG A 1 81 ? -12.289 9.515 15.591 1.00 51.03 81 ARG A CA 1
ATOM 635 C C . ARG A 1 81 ? -13.740 9.859 15.950 1.00 51.03 81 ARG A C 1
ATOM 637 O O . ARG A 1 81 ? -13.949 10.476 16.985 1.00 51.03 81 ARG A O 1
ATOM 644 N N . PHE A 1 82 ? -14.721 9.438 15.150 1.00 44.38 82 PHE A N 1
ATOM 645 C CA . PHE A 1 82 ? -16.145 9.577 15.486 1.00 44.38 82 PHE A CA 1
ATOM 646 C C . PHE A 1 82 ? -16.584 8.691 16.669 1.00 44.38 82 PHE A C 1
ATOM 648 O O . PHE A 1 82 ? -17.656 8.922 17.220 1.00 44.38 82 PHE A O 1
ATOM 655 N N . GLU A 1 83 ? -15.773 7.705 17.071 1.00 47.47 83 GLU A N 1
ATOM 656 C CA . GLU A 1 83 ? -16.048 6.808 18.206 1.00 47.47 83 GLU A CA 1
ATOM 657 C C . GLU A 1 83 ? -15.357 7.229 19.522 1.00 47.47 83 GLU A C 1
ATOM 659 O O . GLU A 1 83 ? -15.380 6.464 20.488 1.00 47.47 83 GLU A O 1
ATOM 664 N N . ARG A 1 84 ? -14.753 8.428 19.598 1.00 38.53 84 ARG A N 1
ATOM 665 C CA . ARG A 1 84 ? -14.215 9.004 20.847 1.00 38.53 84 ARG A CA 1
ATOM 666 C C . ARG A 1 84 ? -15.049 10.160 21.378 1.00 38.53 84 ARG A C 1
ATOM 668 O O . ARG A 1 84 ? -15.376 11.060 20.578 1.00 38.53 84 ARG A O 1
#

Foldseek 3Di:
DPVVVVVCVVVVVVVVVVVVVVVVVVVVVLVVVLVVLVVVLVVVCVVPVPNPVSVVVSVVVVVVSVVVVVVVVVVVVVVVVVVD

Solvent-accessible surface area (backbone atoms only — not comparable to full-atom values): 4740 Å² total; per-residue (Å²): 142,77,60,64,76,58,48,53,69,63,52,49,62,60,50,55,52,50,55,55,47,53,53,49,57,58,52,50,53,53,56,50,52,55,54,51,51,54,51,52,39,53,54,50,25,74,75,66,72,45,54,67,66,39,52,52,52,49,51,52,50,50,49,52,52,50,53,52,51,54,50,51,51,53,51,51,50,56,58,56,54,74,76,107

Radius of gyration: 20.59 Å; Cα contacts (8 Å, |Δi|>4): 13; chains: 1;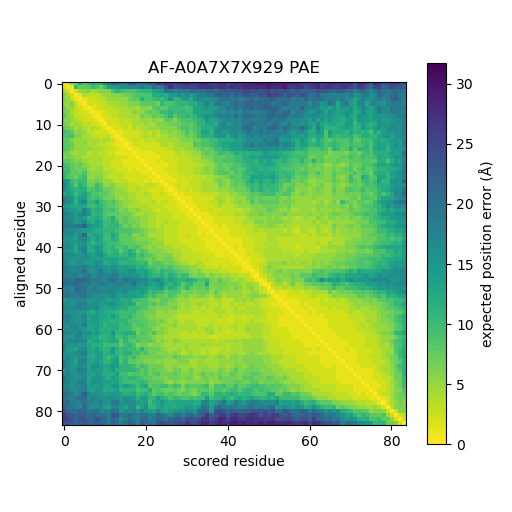 bounding box: 50×20×56 Å

pLDDT: mean 79.55, std 9.94, range [38.53, 90.75]